Protein AF-A0A2G2YTW6-F1 (afdb_monomer)

pLDDT: mean 91.9, std 7.44, range [56.22, 98.19]

Structure (mmCIF, N/CA/C/O backbone):
data_AF-A0A2G2YTW6-F1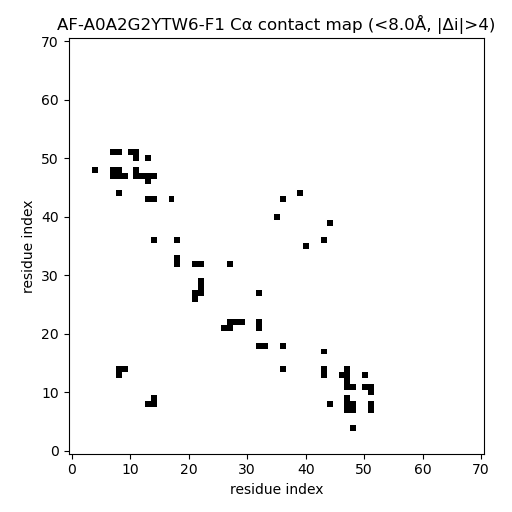
#
_entry.id   AF-A0A2G2YTW6-F1
#
loop_
_atom_site.group_PDB
_atom_site.id
_atom_site.type_symbol
_atom_site.label_atom_id
_atom_site.label_alt_id
_atom_site.label_comp_id
_atom_site.label_asym_id
_atom_site.label_entity_id
_atom_site.label_seq_id
_atom_site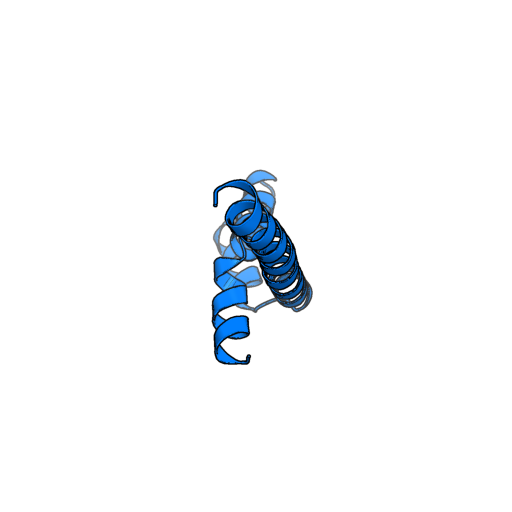.pdbx_PDB_ins_code
_atom_site.Cartn_x
_atom_site.Cartn_y
_atom_site.Cartn_z
_atom_site.occupancy
_atom_site.B_iso_or_equiv
_atom_site.auth_seq_id
_atom_site.auth_comp_id
_atom_site.auth_asym_id
_atom_site.auth_atom_id
_atom_site.pdbx_PDB_model_num
ATOM 1 N N . MET A 1 1 ? 7.497 -13.722 -10.669 1.00 89.00 1 MET A N 1
ATOM 2 C CA . MET A 1 1 ? 6.273 -12.887 -10.632 1.00 89.00 1 MET A CA 1
ATOM 3 C C . MET A 1 1 ? 5.549 -12.896 -9.282 1.00 89.00 1 MET A C 1
ATOM 5 O O . MET A 1 1 ? 5.376 -11.834 -8.708 1.00 89.00 1 MET A O 1
ATOM 9 N N . LYS A 1 2 ? 5.162 -14.057 -8.729 1.00 94.62 2 LYS A N 1
ATOM 10 C CA . LYS A 1 2 ? 4.357 -14.138 -7.489 1.00 94.62 2 LYS A CA 1
ATOM 11 C C . LYS A 1 2 ? 4.976 -13.439 -6.264 1.00 94.62 2 LYS A C 1
ATOM 13 O O . LYS A 1 2 ? 4.305 -12.629 -5.638 1.00 94.62 2 LYS A O 1
ATOM 18 N N . GLN A 1 3 ? 6.246 -13.710 -5.939 1.00 96.94 3 GLN A N 1
ATOM 19 C CA . GLN A 1 3 ? 6.935 -13.019 -4.831 1.00 96.94 3 GLN A CA 1
ATOM 20 C C . GLN A 1 3 ? 7.099 -11.517 -5.085 1.00 96.94 3 GLN A C 1
ATOM 22 O O . GLN A 1 3 ? 6.898 -10.724 -4.174 1.00 96.94 3 GLN A O 1
ATOM 27 N N . PHE A 1 4 ? 7.409 -11.128 -6.325 1.00 95.75 4 PHE A N 1
ATOM 28 C CA . PHE A 1 4 ? 7.505 -9.719 -6.704 1.00 95.75 4 PHE A CA 1
ATOM 29 C C . PHE A 1 4 ? 6.187 -8.985 -6.449 1.00 95.75 4 PHE A C 1
ATOM 31 O O . PHE A 1 4 ? 6.198 -7.950 -5.802 1.00 95.75 4 PHE A O 1
ATOM 38 N N . ILE A 1 5 ? 5.050 -9.540 -6.884 1.00 96.38 5 ILE A N 1
ATOM 39 C CA . ILE A 1 5 ? 3.737 -8.925 -6.646 1.00 96.38 5 ILE A CA 1
ATOM 40 C C . ILE A 1 5 ? 3.424 -8.877 -5.151 1.00 96.38 5 ILE A C 1
ATOM 42 O O . ILE A 1 5 ? 3.004 -7.837 -4.653 1.00 96.38 5 ILE A O 1
ATOM 46 N N . LYS A 1 6 ? 3.703 -9.965 -4.421 1.00 96.19 6 LYS A N 1
ATOM 47 C CA . LYS A 1 6 ? 3.507 -10.019 -2.968 1.00 96.19 6 LYS A CA 1
ATOM 48 C C . LYS A 1 6 ? 4.268 -8.901 -2.242 1.00 96.19 6 LYS A C 1
ATOM 50 O O . LYS A 1 6 ? 3.693 -8.257 -1.376 1.00 96.19 6 LYS A O 1
ATOM 55 N N . ASN A 1 7 ? 5.520 -8.637 -2.616 1.00 96.94 7 ASN A N 1
ATOM 56 C CA . ASN A 1 7 ? 6.305 -7.533 -2.051 1.00 96.94 7 ASN A CA 1
ATOM 57 C C . ASN A 1 7 ? 5.914 -6.168 -2.641 1.00 96.94 7 ASN A C 1
ATOM 59 O O . ASN A 1 7 ? 6.058 -5.137 -1.986 1.00 96.94 7 ASN A O 1
ATOM 63 N N . GLY A 1 8 ? 5.414 -6.152 -3.874 1.00 96.56 8 GLY A N 1
ATOM 64 C CA . GLY A 1 8 ? 4.947 -4.968 -4.583 1.00 96.56 8 GLY A CA 1
ATOM 65 C C . GLY A 1 8 ? 3.740 -4.324 -3.915 1.00 96.56 8 GLY A C 1
ATOM 66 O O . GLY A 1 8 ? 3.671 -3.102 -3.848 1.00 96.56 8 GLY A O 1
ATOM 67 N N . ILE A 1 9 ? 2.832 -5.129 -3.355 1.00 96.19 9 ILE A N 1
ATOM 68 C CA . ILE A 1 9 ? 1.636 -4.626 -2.671 1.00 96.19 9 ILE A CA 1
ATOM 69 C C . ILE A 1 9 ? 1.988 -3.615 -1.558 1.00 96.19 9 ILE A C 1
ATOM 71 O O . ILE A 1 9 ? 1.567 -2.460 -1.676 1.00 96.19 9 ILE A O 1
ATOM 75 N N . PRO A 1 10 ? 2.799 -3.969 -0.539 1.00 95.00 10 PRO A N 1
ATOM 76 C CA . PRO A 1 10 ? 3.178 -3.032 0.519 1.00 95.00 10 PRO A CA 1
ATOM 77 C C . PRO A 1 10 ? 4.210 -1.979 0.084 1.00 95.00 10 PRO A C 1
ATOM 79 O O . PRO A 1 10 ? 4.199 -0.871 0.611 1.00 95.00 10 PRO A O 1
ATOM 82 N N . SER A 1 11 ? 5.086 -2.276 -0.885 1.0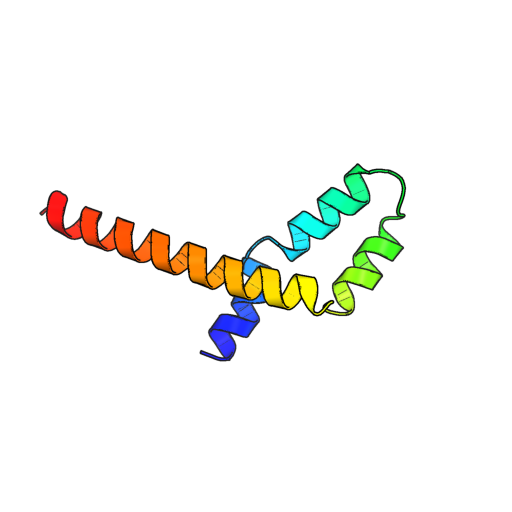0 96.12 11 SER A N 1
ATOM 83 C CA . SER A 1 11 ? 6.144 -1.343 -1.329 1.00 96.12 11 SER A CA 1
ATOM 84 C C . SER A 1 11 ? 5.705 -0.325 -2.392 1.00 96.12 11 SER A C 1
ATOM 86 O O . SER A 1 11 ? 6.496 0.523 -2.794 1.00 96.12 11 SER A O 1
ATOM 88 N N . SER A 1 12 ? 4.461 -0.402 -2.869 1.00 96.12 12 SER A N 1
ATOM 89 C CA . SER A 1 12 ? 3.896 0.509 -3.879 1.00 96.12 12 SER A CA 1
ATOM 90 C C . SER A 1 12 ? 3.349 1.824 -3.310 1.00 96.12 12 SER A C 1
ATOM 92 O O . SER A 1 12 ? 2.834 2.639 -4.068 1.00 96.12 12 SER A O 1
ATOM 94 N N . THR A 1 13 ? 3.418 2.033 -1.992 1.00 95.81 13 THR A N 1
ATOM 95 C CA . THR A 1 13 ? 2.923 3.230 -1.279 1.00 95.81 13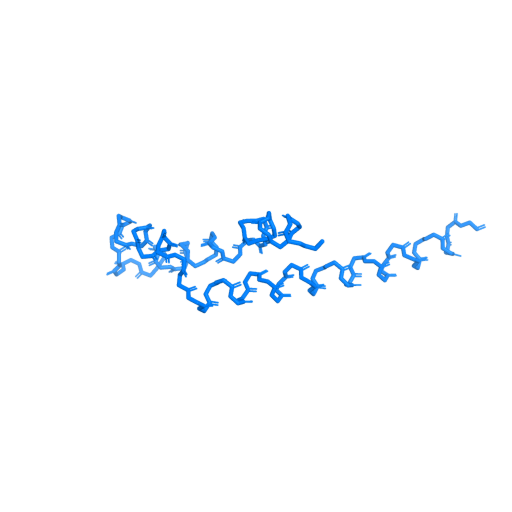 THR A CA 1
ATOM 96 C C . THR A 1 13 ? 1.396 3.357 -1.177 1.00 95.81 13 THR A C 1
ATOM 98 O O . THR A 1 13 ? 0.921 4.034 -0.271 1.00 95.81 13 THR A O 1
ATOM 101 N N . TYR A 1 14 ? 0.597 2.672 -2.003 1.00 96.50 14 TYR A N 1
ATOM 102 C CA . TYR A 1 14 ? -0.869 2.833 -2.015 1.00 96.50 14 TYR A CA 1
ATOM 103 C C . TYR A 1 14 ? -1.563 2.461 -0.697 1.00 96.50 14 TYR A C 1
ATOM 105 O O . TYR A 1 14 ? -2.521 3.131 -0.317 1.00 96.50 14 TYR A O 1
ATOM 113 N N . LEU A 1 15 ? -1.070 1.448 0.028 1.00 95.44 15 LEU A N 1
ATOM 114 C CA . LEU A 1 15 ? -1.612 1.108 1.351 1.00 95.44 15 LEU A CA 1
ATOM 115 C C . LEU A 1 15 ? -1.417 2.260 2.341 1.00 95.44 15 LEU A C 1
ATOM 117 O O . LEU A 1 15 ? -2.372 2.689 2.980 1.00 95.44 15 LEU A O 1
ATOM 121 N N . VAL A 1 16 ? -0.194 2.798 2.408 1.00 94.19 16 VAL A N 1
ATOM 122 C CA . VAL A 1 16 ? 0.130 3.943 3.266 1.00 94.19 16 VAL A CA 1
ATOM 123 C C . VAL A 1 16 ? -0.685 5.154 2.840 1.00 94.19 16 VAL A C 1
ATOM 125 O O . VAL A 1 16 ? -1.309 5.771 3.692 1.00 94.19 16 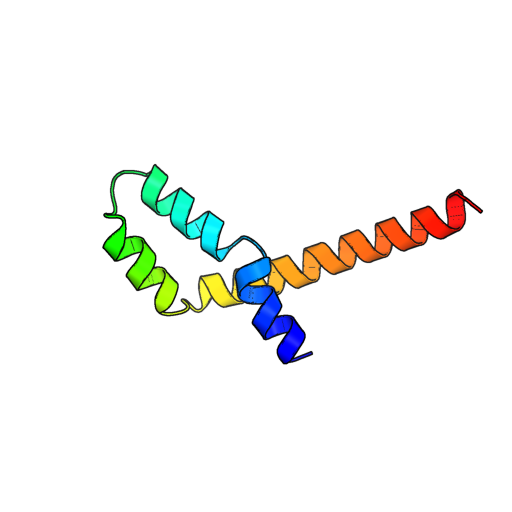VAL A O 1
ATOM 128 N N . LEU A 1 17 ? -0.747 5.458 1.540 1.00 95.56 17 LEU A N 1
ATOM 129 C CA . LEU A 1 17 ? -1.502 6.591 1.007 1.00 95.56 17 LEU A CA 1
ATOM 130 C C . LEU A 1 17 ? -2.978 6.540 1.420 1.00 95.56 17 LEU A C 1
ATOM 132 O O . LEU A 1 17 ? -3.517 7.544 1.876 1.00 95.56 17 LEU A O 1
ATOM 136 N N . ALA A 1 18 ? -3.607 5.366 1.339 1.00 95.12 18 ALA A N 1
ATOM 137 C CA . ALA A 1 18 ? -4.966 5.176 1.831 1.00 95.12 18 ALA A CA 1
ATOM 138 C C . ALA A 1 18 ? -5.065 5.443 3.341 1.00 95.12 18 ALA A C 1
ATOM 140 O O . ALA A 1 18 ? -5.959 6.172 3.764 1.00 95.12 18 ALA A O 1
ATOM 141 N N . THR A 1 19 ? -4.126 4.932 4.148 1.00 93.69 19 THR A N 1
ATOM 142 C CA . THR A 1 19 ? -4.089 5.193 5.596 1.00 93.69 19 THR A CA 1
ATOM 143 C C . THR A 1 19 ? -4.028 6.689 5.900 1.00 93.69 19 THR A C 1
ATOM 145 O O . THR A 1 19 ? -4.889 7.204 6.611 1.00 93.69 19 THR A O 1
ATOM 148 N N . ILE A 1 20 ? -3.041 7.408 5.353 1.00 94.62 20 ILE A N 1
ATOM 149 C CA . ILE A 1 20 ? -2.876 8.848 5.613 1.00 94.62 20 ILE A CA 1
ATOM 150 C C . ILE A 1 20 ? -4.045 9.667 5.067 1.00 94.62 20 ILE A C 1
ATOM 152 O O . ILE A 1 20 ? -4.435 10.634 5.713 1.00 94.62 20 ILE A O 1
ATOM 156 N N . SER A 1 21 ? -4.644 9.289 3.933 1.00 94.50 21 SER A N 1
ATOM 157 C CA . SER A 1 21 ? -5.851 9.960 3.434 1.00 94.50 21 SER A CA 1
ATOM 158 C C . SER A 1 21 ? -7.044 9.785 4.377 1.00 94.50 21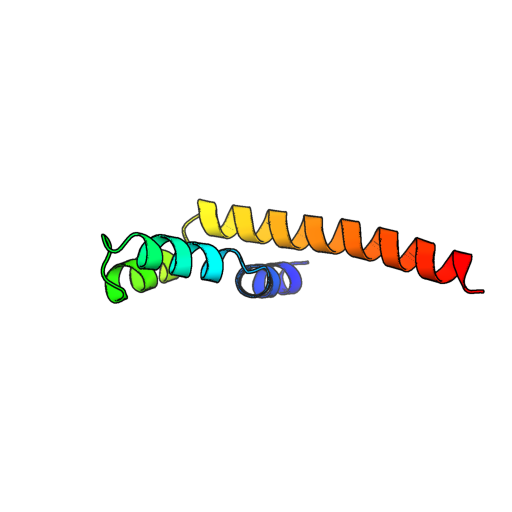 SER A C 1
ATOM 160 O O . SER A 1 21 ? -7.708 10.771 4.686 1.00 94.50 21 SER A O 1
ATOM 162 N N . LEU A 1 22 ? -7.301 8.571 4.877 1.00 93.50 22 LEU A N 1
ATOM 163 C CA . LEU A 1 22 ? -8.410 8.309 5.807 1.00 93.50 22 LEU A CA 1
ATOM 164 C C . LEU A 1 22 ? -8.215 9.039 7.141 1.00 93.50 22 LEU A C 1
ATOM 166 O O . LEU A 1 22 ? -9.138 9.692 7.627 1.00 93.50 22 LEU A O 1
ATOM 170 N N . LEU A 1 23 ? -7.000 8.984 7.693 1.00 93.44 23 LEU A N 1
ATOM 171 C CA . LEU A 1 23 ? -6.637 9.697 8.919 1.00 93.44 23 LEU A CA 1
ATOM 172 C C . LEU A 1 23 ? -6.723 11.217 8.743 1.00 93.44 23 LEU A C 1
ATOM 174 O O . LEU A 1 23 ? -7.272 11.915 9.591 1.00 93.44 23 LEU A O 1
ATOM 178 N N . GLY A 1 24 ? -6.213 11.734 7.623 1.00 93.19 24 GLY A N 1
ATOM 179 C CA . GLY A 1 24 ? -6.181 13.164 7.321 1.00 93.19 24 GLY A CA 1
ATOM 180 C C . GLY A 1 24 ? -7.566 13.791 7.152 1.00 93.19 24 GLY A C 1
ATOM 181 O O . GLY A 1 24 ? -7.716 14.996 7.331 1.00 93.19 24 GLY A O 1
ATOM 182 N N . MET A 1 25 ? -8.596 12.989 6.862 1.00 92.12 25 MET A N 1
ATOM 183 C CA . MET A 1 25 ? -9.985 13.456 6.846 1.00 92.12 25 MET A CA 1
ATOM 184 C C . MET A 1 25 ? -10.546 13.726 8.249 1.00 92.12 25 MET A C 1
ATOM 186 O O . MET A 1 25 ? -11.583 14.379 8.350 1.00 92.12 25 MET A O 1
ATOM 190 N N . GLY A 1 26 ? -9.914 13.213 9.314 1.00 89.19 26 GLY A N 1
ATOM 191 C CA . GLY A 1 26 ? -10.333 13.414 10.708 1.00 89.19 26 GLY A CA 1
ATOM 192 C C . GLY A 1 26 ? -11.699 12.814 11.062 1.00 89.19 26 GLY A C 1
ATOM 193 O O . GLY A 1 26 ? -12.286 13.180 12.074 1.00 89.19 26 GLY A O 1
ATOM 194 N N . LYS A 1 27 ? -12.237 11.938 10.205 1.00 90.25 27 LYS A N 1
ATOM 195 C CA . LYS A 1 27 ? -13.572 11.323 10.347 1.00 90.25 27 LYS A CA 1
ATOM 196 C C . LYS A 1 27 ? -13.528 9.849 10.733 1.00 90.25 27 LYS A C 1
ATOM 198 O O . LYS A 1 27 ? -14.567 9.284 11.053 1.00 90.25 27 LYS A O 1
ATOM 203 N N . ILE A 1 28 ? -12.362 9.222 10.609 1.00 92.19 28 ILE A N 1
ATOM 204 C CA . ILE A 1 28 ? -12.159 7.794 10.833 1.00 92.19 28 ILE A CA 1
ATOM 205 C C . ILE A 1 28 ? -11.056 7.659 11.872 1.00 92.19 28 ILE A C 1
ATOM 207 O O . ILE A 1 28 ? -9.977 8.233 11.712 1.00 92.19 28 ILE A O 1
ATOM 211 N N . GLU A 1 29 ? -11.343 6.906 12.929 1.00 93.00 29 GLU A N 1
ATOM 212 C CA . GLU A 1 29 ? -10.378 6.594 13.974 1.00 93.00 29 GLU A CA 1
ATOM 213 C C . GLU A 1 29 ? -9.224 5.761 13.413 1.00 93.00 29 GLU A C 1
ATOM 215 O O . GLU A 1 29 ? -9.398 4.938 12.509 1.00 93.00 29 GLU A O 1
ATOM 220 N N . ALA A 1 30 ? -8.027 5.934 13.975 1.00 91.94 30 ALA A N 1
ATOM 221 C CA . ALA A 1 30 ? -6.842 5.282 13.430 1.00 91.94 30 ALA A CA 1
ATOM 222 C C . ALA A 1 30 ? -6.960 3.758 13.401 1.00 91.94 30 ALA A C 1
ATOM 224 O O . ALA A 1 30 ? -6.624 3.133 12.396 1.00 91.94 30 ALA A O 1
ATOM 225 N N . LYS A 1 31 ? -7.494 3.171 14.474 1.00 94.56 31 LYS A N 1
ATOM 226 C CA . LYS A 1 31 ? -7.712 1.728 14.571 1.00 94.56 31 LYS A CA 1
ATOM 227 C C . LYS A 1 31 ? -8.599 1.212 13.437 1.00 94.56 31 LYS A C 1
ATOM 229 O O . LYS A 1 31 ? -8.231 0.239 12.794 1.00 94.56 31 LYS A O 1
ATOM 234 N N . ASP A 1 32 ? -9.705 1.891 13.150 1.00 94.81 32 ASP A N 1
ATOM 235 C CA . ASP A 1 32 ? -10.655 1.460 12.122 1.00 94.81 32 ASP A CA 1
ATOM 236 C C . ASP A 1 32 ? -10.044 1.548 10.717 1.00 94.81 32 ASP A C 1
ATOM 238 O O . ASP A 1 32 ? -10.240 0.657 9.890 1.00 94.81 32 ASP A O 1
ATOM 242 N N . ALA A 1 33 ? -9.241 2.587 10.455 1.00 94.00 33 ALA A N 1
ATOM 243 C CA . ALA A 1 33 ? -8.506 2.712 9.200 1.00 94.00 33 ALA A CA 1
ATOM 244 C C . ALA A 1 33 ? -7.475 1.582 9.025 1.00 94.00 33 ALA A C 1
ATOM 246 O O . ALA A 1 33 ? -7.397 0.980 7.952 1.00 94.00 33 ALA A O 1
ATOM 247 N N . PHE A 1 34 ? -6.698 1.272 10.068 1.00 93.75 34 PHE A N 1
ATOM 248 C CA . PHE A 1 34 ? -5.720 0.181 10.027 1.00 93.75 34 PHE A CA 1
ATOM 249 C C . PHE A 1 34 ? -6.387 -1.193 9.907 1.00 93.75 34 PHE A C 1
ATOM 251 O O . PHE A 1 34 ? -5.948 -1.994 9.083 1.00 93.75 34 PHE A O 1
ATOM 258 N N . ASP A 1 35 ? -7.461 -1.444 10.657 1.00 95.69 35 ASP A N 1
ATOM 259 C CA . ASP A 1 35 ? -8.218 -2.697 10.603 1.00 95.69 35 ASP A CA 1
ATOM 260 C C . ASP A 1 35 ? -8.806 -2.919 9.205 1.00 95.69 35 ASP A C 1
ATOM 262 O O . ASP A 1 35 ? -8.689 -4.013 8.654 1.00 95.69 35 ASP A O 1
ATOM 266 N N . TRP A 1 36 ? -9.373 -1.877 8.583 1.00 95.06 36 TRP A N 1
ATOM 267 C CA . TRP A 1 36 ? -9.888 -1.969 7.217 1.00 95.06 36 TRP A CA 1
ATOM 268 C C . TRP A 1 36 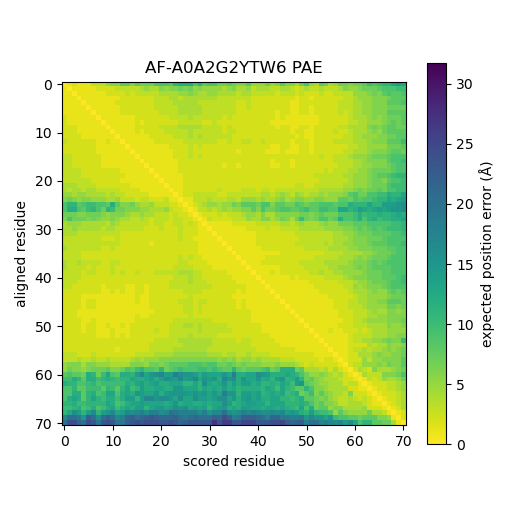? -8.782 -2.282 6.203 1.00 95.06 36 TRP A C 1
ATOM 270 O O . TRP A 1 36 ? -8.942 -3.181 5.378 1.00 95.06 36 TRP A O 1
ATOM 280 N N . ILE A 1 37 ? -7.636 -1.602 6.279 1.00 94.62 37 ILE A N 1
ATOM 281 C CA . ILE A 1 37 ? -6.508 -1.836 5.363 1.00 94.62 37 ILE A CA 1
ATOM 282 C C . ILE A 1 37 ? -5.916 -3.240 5.545 1.00 94.62 37 ILE A C 1
ATOM 284 O O . ILE A 1 37 ? -5.552 -3.876 4.554 1.00 94.62 37 ILE A O 1
ATOM 288 N N . ALA A 1 38 ? -5.872 -3.751 6.779 1.00 94.31 38 ALA A N 1
ATOM 289 C CA . ALA A 1 38 ? -5.385 -5.094 7.095 1.00 94.31 38 ALA A CA 1
ATOM 290 C C . ALA A 1 38 ? -6.243 -6.219 6.489 1.00 94.31 38 ALA A C 1
ATOM 292 O O . ALA A 1 38 ? -5.752 -7.335 6.338 1.00 94.31 38 ALA A O 1
ATOM 293 N N . THR A 1 39 ? -7.490 -5.937 6.088 1.00 95.69 39 THR A N 1
ATOM 294 C CA . THR A 1 39 ? -8.320 -6.900 5.336 1.00 95.69 39 THR A CA 1
ATOM 295 C C . THR A 1 39 ? -7.880 -7.099 3.884 1.00 95.69 39 THR A C 1
ATOM 297 O O . THR A 1 39 ? -8.469 -7.917 3.183 1.00 95.69 39 THR A O 1
ATOM 300 N N . GLU A 1 40 ? -6.869 -6.355 3.425 1.00 94.19 40 GLU A N 1
ATOM 301 C CA . GLU A 1 40 ? -6.437 -6.292 2.027 1.00 94.19 40 GLU A CA 1
ATOM 302 C C . GLU A 1 40 ? -7.608 -6.024 1.059 1.00 94.19 40 GLU A C 1
ATOM 304 O O . GLU A 1 40 ? -7.909 -6.850 0.190 1.00 94.19 40 GLU A O 1
ATOM 309 N N . PRO A 1 41 ? -8.284 -4.859 1.163 1.00 96.38 41 PRO A N 1
ATOM 310 C CA . PRO A 1 41 ? -9.409 -4.537 0.294 1.00 96.38 41 PRO A CA 1
ATOM 311 C C . PRO A 1 41 ? -9.026 -4.709 -1.186 1.00 96.38 41 PRO A C 1
ATOM 313 O O . PRO A 1 41 ? -7.999 -4.159 -1.602 1.00 96.38 41 PRO A O 1
ATOM 316 N N . PRO A 1 42 ? -9.839 -5.390 -2.021 1.00 97.50 42 PRO A N 1
ATOM 317 C CA . PRO A 1 42 ? -9.481 -5.667 -3.415 1.00 97.50 42 PRO A CA 1
ATOM 318 C C . PRO A 1 42 ? -9.098 -4.421 -4.219 1.00 97.50 42 PRO A C 1
ATOM 320 O O . PRO A 1 42 ? -8.211 -4.480 -5.067 1.00 97.50 42 PRO A O 1
ATOM 323 N N . ILE A 1 43 ? -9.718 -3.275 -3.917 1.00 97.31 43 ILE A N 1
ATOM 324 C CA . ILE A 1 43 ? -9.382 -1.983 -4.526 1.00 97.31 43 ILE A CA 1
ATOM 325 C C . ILE A 1 43 ? -7.949 -1.538 -4.208 1.00 97.31 43 ILE A C 1
ATOM 327 O O . ILE A 1 43 ? -7.246 -1.068 -5.102 1.00 97.31 43 ILE A O 1
ATOM 331 N N . LEU A 1 44 ? -7.494 -1.713 -2.966 1.00 97.56 44 LEU A N 1
ATOM 332 C CA . LEU A 1 44 ? -6.140 -1.355 -2.556 1.00 97.56 44 LEU A CA 1
ATOM 333 C C . LEU A 1 44 ? -5.127 -2.340 -3.132 1.00 97.56 44 LEU A C 1
ATOM 335 O O . LEU A 1 44 ? -4.117 -1.909 -3.675 1.00 97.56 44 LEU A O 1
ATOM 339 N N . VAL A 1 45 ? -5.433 -3.640 -3.118 1.00 97.56 45 VAL A N 1
ATOM 340 C CA . VAL A 1 45 ? -4.582 -4.667 -3.738 1.00 97.56 45 VAL A CA 1
ATOM 341 C C . VAL A 1 45 ? -4.402 -4.396 -5.234 1.00 97.56 45 VAL A C 1
ATOM 343 O O . VAL A 1 45 ? -3.273 -4.368 -5.724 1.00 97.56 45 VAL A O 1
ATOM 346 N N . ALA A 1 46 ? -5.493 -4.139 -5.960 1.00 98.19 46 ALA A N 1
ATOM 347 C CA . ALA A 1 46 ? -5.440 -3.820 -7.383 1.00 98.19 46 ALA A CA 1
ATOM 348 C C . ALA A 1 46 ? -4.654 -2.527 -7.651 1.00 98.19 46 ALA A C 1
ATOM 350 O O . ALA A 1 46 ? -3.776 -2.515 -8.515 1.00 98.19 46 ALA A O 1
ATOM 351 N N . SER A 1 47 ? -4.914 -1.468 -6.876 1.00 97.94 47 SER A N 1
ATOM 352 C CA . SER A 1 47 ? -4.201 -0.188 -6.998 1.00 97.94 47 SER A CA 1
ATOM 353 C C . SER A 1 47 ? -2.701 -0.356 -6.768 1.00 97.94 47 SER A C 1
ATOM 355 O O . SER A 1 47 ? -1.900 0.123 -7.568 1.00 97.94 47 SER A O 1
ATOM 357 N N . SER A 1 48 ? -2.310 -1.104 -5.734 1.00 98.06 48 SER A N 1
ATOM 358 C CA . SER A 1 48 ? -0.911 -1.392 -5.436 1.00 98.06 48 SER A CA 1
ATOM 359 C C . SER A 1 48 ? -0.211 -2.165 -6.558 1.00 98.06 48 SER A C 1
ATOM 361 O O . SER A 1 48 ? 0.932 -1.860 -6.902 1.00 98.06 48 SER A O 1
ATOM 363 N N . ILE A 1 49 ? -0.883 -3.159 -7.152 1.00 97.75 49 ILE A N 1
ATOM 364 C CA . ILE A 1 49 ? -0.338 -3.938 -8.275 1.00 97.75 49 ILE A CA 1
ATOM 365 C C . ILE A 1 49 ? -0.128 -3.041 -9.495 1.00 97.75 49 ILE A C 1
ATOM 367 O O . ILE A 1 49 ? 0.963 -3.036 -10.067 1.00 97.75 49 ILE A O 1
ATOM 371 N N . ILE A 1 50 ? -1.148 -2.265 -9.872 1.00 97.50 50 ILE A N 1
ATOM 372 C CA . ILE A 1 50 ? -1.077 -1.334 -11.004 1.00 97.50 50 ILE A CA 1
ATOM 373 C C . ILE A 1 50 ? 0.049 -0.323 -10.777 1.00 97.50 50 ILE A C 1
ATOM 375 O O . ILE A 1 50 ? 0.903 -0.147 -11.643 1.00 97.50 50 ILE A O 1
ATOM 379 N N . GLY A 1 51 ? 0.101 0.278 -9.589 1.00 96.38 51 GLY A N 1
ATOM 380 C CA . GLY A 1 51 ? 1.127 1.237 -9.202 1.00 96.38 51 GLY A CA 1
ATOM 381 C C . GLY A 1 51 ? 2.544 0.679 -9.287 1.00 96.38 51 GLY A C 1
ATOM 382 O O . GLY A 1 51 ? 3.420 1.308 -9.879 1.00 96.38 51 GLY A O 1
ATOM 383 N N . ARG A 1 52 ? 2.774 -0.530 -8.754 1.00 96.62 52 ARG A N 1
ATOM 384 C CA . ARG A 1 52 ? 4.082 -1.198 -8.823 1.00 96.62 52 ARG A CA 1
ATOM 385 C C . ARG A 1 52 ? 4.525 -1.419 -10.269 1.00 96.62 52 ARG A C 1
ATOM 387 O O . ARG A 1 52 ? 5.668 -1.119 -10.604 1.00 96.62 52 ARG A O 1
ATOM 394 N N . LEU A 1 53 ? 3.628 -1.930 -11.114 1.00 95.81 53 LEU A N 1
ATOM 395 C CA . LEU A 1 53 ? 3.931 -2.229 -12.514 1.00 95.81 53 LEU A CA 1
ATOM 396 C C . LEU A 1 53 ? 4.186 -0.957 -13.330 1.00 95.81 53 LEU A C 1
ATOM 398 O O . LEU A 1 53 ? 5.142 -0.912 -14.101 1.00 95.81 53 LEU A O 1
ATOM 402 N N . LEU A 1 54 ? 3.373 0.086 -13.135 1.00 95.75 54 LEU A N 1
ATOM 403 C CA . LEU A 1 54 ? 3.559 1.371 -13.810 1.00 95.75 54 LEU A CA 1
ATOM 404 C C . LEU A 1 54 ? 4.875 2.040 -13.407 1.00 95.75 54 LEU A C 1
ATOM 406 O O . LEU A 1 54 ? 5.612 2.496 -14.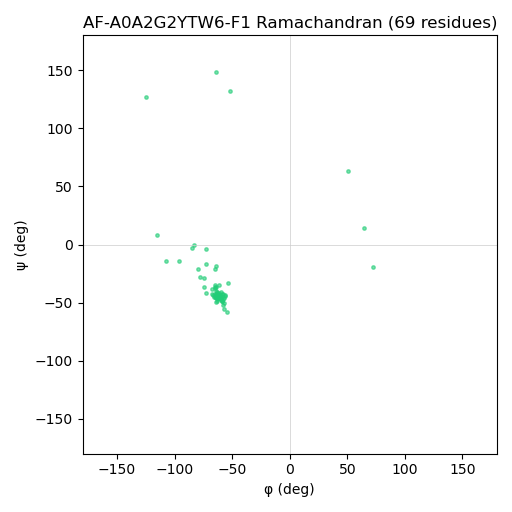280 1.00 95.75 54 LEU A O 1
ATOM 410 N N . ASN A 1 55 ? 5.203 2.061 -12.110 1.00 94.00 55 ASN A N 1
ATOM 411 C CA . ASN A 1 55 ? 6.465 2.633 -11.642 1.00 94.00 55 ASN A CA 1
ATOM 412 C C . ASN A 1 55 ? 7.671 1.939 -12.288 1.00 94.00 55 ASN A C 1
ATOM 414 O O . ASN A 1 55 ? 8.626 2.604 -12.691 1.00 94.00 55 ASN A O 1
ATOM 418 N N . ASP A 1 56 ? 7.635 0.611 -12.392 1.00 93.62 56 ASP A N 1
ATOM 419 C CA . ASP A 1 56 ? 8.759 -0.164 -12.919 1.00 93.62 56 ASP A CA 1
ATOM 420 C C . ASP A 1 56 ? 8.882 -0.042 -14.434 1.00 93.62 56 ASP A C 1
ATOM 422 O O . ASP A 1 56 ? 9.996 0.076 -14.937 1.00 93.62 56 ASP A O 1
ATOM 426 N N . LEU A 1 57 ? 7.761 0.023 -15.159 1.00 93.44 57 LEU A N 1
ATOM 427 C CA . LEU A 1 57 ? 7.767 0.285 -16.597 1.00 93.44 57 LEU A CA 1
ATOM 428 C C . LEU A 1 57 ? 8.420 1.638 -16.917 1.00 93.44 57 LEU A C 1
ATOM 430 O O . LEU A 1 57 ? 9.288 1.719 -17.787 1.00 93.44 57 LEU A O 1
ATOM 434 N N . LEU A 1 58 ? 8.035 2.688 -16.186 1.00 91.94 58 LEU A N 1
ATOM 435 C CA . LEU A 1 58 ? 8.592 4.031 -16.362 1.00 91.94 58 LEU A CA 1
ATOM 436 C C . LEU A 1 58 ? 10.076 4.081 -15.977 1.00 91.94 58 LEU A C 1
ATOM 438 O O . LEU A 1 58 ? 10.893 4.613 -16.727 1.00 91.94 58 LEU A O 1
ATOM 442 N N . SER A 1 59 ? 10.438 3.479 -14.841 1.00 86.94 59 SER A N 1
ATOM 443 C CA . SER A 1 59 ? 11.825 3.456 -14.354 1.00 86.94 59 SER A CA 1
ATOM 444 C C . SER A 1 59 ? 12.748 2.676 -15.291 1.00 86.94 59 SER A C 1
ATOM 446 O O . SER A 1 59 ? 13.882 3.089 -15.524 1.00 86.94 59 SER A O 1
ATOM 448 N N . HIS A 1 60 ? 12.262 1.577 -15.874 1.00 83.38 60 HIS A N 1
ATOM 449 C CA . HIS A 1 60 ? 13.018 0.790 -16.845 1.00 83.38 60 HIS A CA 1
ATOM 450 C C . HIS A 1 60 ? 13.302 1.581 -18.128 1.00 83.38 60 HIS A C 1
ATOM 452 O O . HIS A 1 60 ? 14.433 1.574 -18.609 1.00 83.38 60 HIS A O 1
ATOM 458 N N . GLY A 1 61 ? 12.313 2.321 -18.644 1.00 79.81 61 GLY A N 1
ATOM 459 C CA . GLY A 1 61 ? 12.497 3.191 -19.808 1.00 79.81 61 GLY A CA 1
ATOM 460 C C . GLY A 1 61 ? 13.517 4.307 -19.561 1.00 79.81 61 GLY A C 1
ATOM 461 O O . GLY A 1 61 ? 14.406 4.524 -20.382 1.00 79.81 61 GLY A O 1
ATOM 462 N N . VAL A 1 62 ? 13.443 4.970 -18.402 1.00 78.38 62 VAL A N 1
ATOM 463 C CA . VAL A 1 62 ? 14.412 6.010 -18.008 1.00 78.38 62 VAL A CA 1
ATOM 464 C C . VAL A 1 62 ? 15.822 5.433 -17.865 1.00 78.38 62 VAL A C 1
ATOM 466 O O . VAL A 1 62 ? 16.777 6.030 -18.355 1.00 78.38 62 VAL A O 1
ATOM 469 N N . TYR A 1 63 ? 15.963 4.261 -17.243 1.00 79.12 63 TYR A N 1
ATOM 470 C CA . TYR A 1 63 ? 17.257 3.598 -17.077 1.00 79.12 63 TYR A CA 1
ATOM 471 C C . TYR A 1 63 ? 17.892 3.208 -18.419 1.00 79.12 63 TYR A C 1
ATOM 473 O O . TYR A 1 63 ? 19.086 3.417 -18.620 1.00 79.12 63 TYR A O 1
ATOM 481 N N . ILE A 1 64 ? 17.088 2.706 -19.363 1.00 76.50 64 ILE A N 1
ATOM 482 C CA . ILE A 1 64 ? 17.532 2.418 -20.732 1.00 76.50 64 ILE A CA 1
ATOM 483 C C . ILE A 1 64 ? 18.077 3.686 -21.395 1.00 76.50 64 ILE A C 1
ATOM 485 O O . ILE A 1 64 ? 19.205 3.687 -21.880 1.00 76.50 64 ILE A O 1
ATOM 489 N N . VAL A 1 65 ? 17.311 4.778 -21.379 1.00 77.88 65 VAL A N 1
ATOM 490 C CA . VAL A 1 65 ? 17.732 6.056 -21.974 1.00 77.88 65 VAL A CA 1
ATOM 491 C C . VAL A 1 65 ? 19.020 6.572 -21.323 1.00 77.88 65 VAL A C 1
ATOM 493 O O . VAL A 1 65 ? 19.925 7.015 -22.024 1.00 77.88 65 VAL A O 1
ATOM 496 N N . TYR A 1 66 ? 19.142 6.455 -20.000 1.00 80.19 66 TYR A N 1
ATOM 497 C CA . TYR A 1 66 ? 20.341 6.846 -19.261 1.00 80.19 66 TYR A CA 1
ATOM 498 C C . TYR A 1 66 ? 21.586 6.058 -19.696 1.00 80.19 66 TYR A C 1
ATOM 500 O O . TYR A 1 66 ? 22.637 6.656 -19.906 1.00 80.19 66 TYR A O 1
ATOM 508 N N . ILE A 1 67 ? 21.474 4.737 -19.887 1.00 81.50 67 ILE A N 1
ATOM 509 C CA . ILE A 1 67 ? 22.595 3.901 -20.350 1.00 81.50 67 ILE A CA 1
ATOM 510 C C . ILE A 1 67 ? 23.092 4.340 -21.731 1.00 81.50 67 ILE A C 1
ATOM 512 O O . ILE A 1 67 ? 24.302 4.421 -21.935 1.00 81.50 67 ILE A O 1
ATOM 516 N N . TYR A 1 68 ? 22.176 4.611 -22.664 1.00 81.25 68 TYR A N 1
ATOM 517 C CA . TYR A 1 68 ? 22.522 4.933 -24.053 1.00 81.25 68 TYR A CA 1
ATOM 518 C C . TYR A 1 68 ? 22.973 6.383 -24.276 1.00 81.25 68 TYR A C 1
ATOM 520 O O . TYR A 1 68 ? 23.597 6.653 -25.294 1.00 81.25 68 TYR A O 1
ATOM 528 N N . LEU A 1 69 ? 22.639 7.319 -23.380 1.00 79.44 69 LEU A N 1
ATOM 529 C CA . LEU A 1 69 ? 23.016 8.735 -23.516 1.00 79.44 69 LEU A CA 1
ATOM 530 C C . LEU A 1 69 ? 24.291 9.120 -22.750 1.00 79.44 69 LEU A C 1
ATOM 532 O O . LEU A 1 69 ? 24.810 10.215 -22.961 1.00 79.44 69 LEU A O 1
ATOM 536 N N . LEU A 1 70 ? 24.764 8.272 -21.833 1.00 74.19 70 LEU A N 1
ATOM 537 C CA . LEU A 1 70 ? 25.936 8.543 -20.985 1.00 74.19 70 LEU A CA 1
ATOM 538 C C . LEU A 1 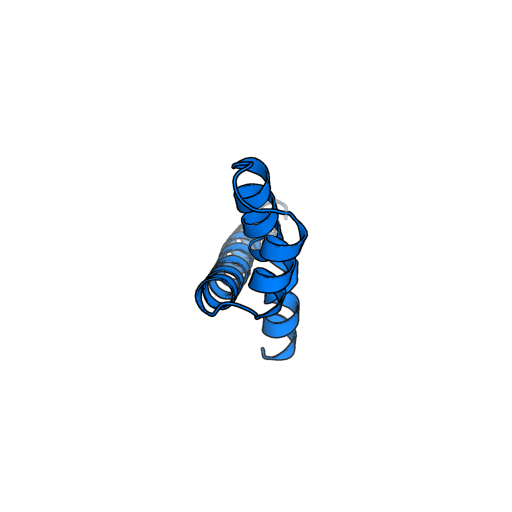70 ? 27.119 7.595 -21.234 1.00 74.19 70 LEU A C 1
ATOM 540 O O . LEU A 1 70 ? 28.105 7.656 -20.500 1.00 74.19 70 LEU A O 1
ATOM 544 N N . ASN A 1 71 ? 27.029 6.759 -22.270 1.00 56.22 71 ASN A N 1
ATOM 545 C CA . ASN A 1 71 ? 28.151 6.058 -22.904 1.00 56.22 71 ASN A CA 1
ATOM 546 C C . ASN A 1 71 ? 28.279 6.534 -24.351 1.00 56.22 71 ASN A C 1
ATOM 548 O O . ASN A 1 71 ? 29.416 6.505 -24.867 1.00 56.22 71 ASN A O 1
#

Sequence (71 aa):
MKQFIKNGIPSSTYLVLATISLLGMGKIEAKDAFDWIATEPPILVASSIIGRLLNDLLSHGVYIVYIYLLN

Radius of gyration: 16.06 Å; Cα contacts (8 Å, |Δi|>4): 40; chains: 1; bounding box: 42×28×39 Å

InterPro domains:
  IPR005630 Terpene synthase, metal-binding domain [PF03936] (2-60)
  IPR008949 Isoprenoid synthase domain superfamily [G3DSA:1.10.600.10] (1-63)
  IPR008949 Isoprenoid synthase domain superfamily [SSF48576] (2-60)

Foldseek 3Di:
DVVLLVVLLVVLCLLVVQLCVVVVVVPDDNVRSVVVSVVVPVVSSVVSSVSSVVVVVVVVVVVVVVVVVVD

Mean predicted aligned error: 4.6 Å

Solvent-accessible surface area (backbone atoms only — not comparable to full-atom values): 4003 Å² total; per-residue (Å²): 108,72,68,57,50,63,53,26,34,74,72,37,48,44,60,58,51,51,45,55,53,47,46,72,66,72,79,48,56,66,66,61,48,52,56,53,56,72,67,58,45,69,68,55,49,51,48,5,48,52,44,36,52,52,54,48,54,54,50,50,54,52,51,53,52,50,57,71,75,75,108

Organism: Capsicum annuum (NCBI:txid4072)

Secondary structure (DSSP, 8-state):
-HHHHHHHHHHTSHHHHHHHHHHHTTSS-HHHHHHHHHT--HHHHHHHHHHHHHHHHHHHHHHHHHHHH--